Protein AF-A0A845SVS4-F1 (afdb_monomer_lite)

Foldseek 3Di:
DDDPDDPQLLVQLLLCVLVPDDLQVSCVVSVNHPCSVVSCVDPVSVVSSVVNNVVCCVVQPPLNVLLVLLCCLQQNDPPVQAPLPDPDDDCSNAPDADCDPVRGGDRDPVSNLVSLVVNLVSVPPPSVVVSVVSVVNVVVVVPPVPPPPDDD

pLDDT: mean 70.72, std 18.42, range [33.78, 97.38]

Organism: NCBI:txid169435

Radius of gyration: 21.7 Å; chains: 1; bounding box: 56×43×60 Å

Secondary structure (DSSP, 8-state):
---SS-HHHHHHHHHHHHTT--HHHHHHHTT-TT-HHHHHH-HHHHHHHHHHHHHHHHHS-HHHHHHHHHHHHHH---HHHHTS--TT--GGG-S-----TTS--PPPHHHHHHHHHHHHHTSTTTHHHHHHHHHHHHHHHHHTTSSSSS--

Structure (mmCIF, N/CA/C/O backbone):
data_AF-A0A845SVS4-F1
#
_entry.id   AF-A0A845SVS4-F1
#
loop_
_atom_site.group_PDB
_atom_site.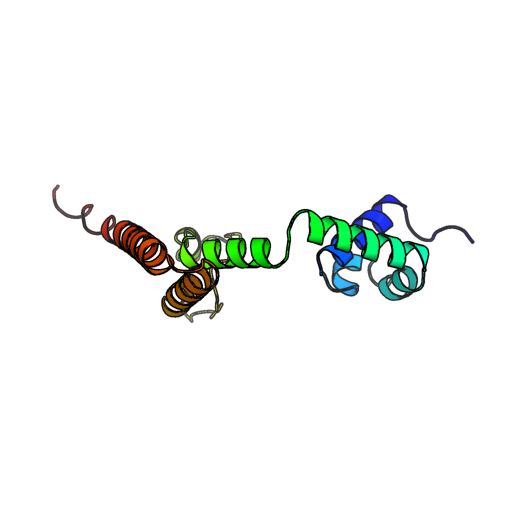id
_atom_site.type_symbol
_atom_site.label_atom_id
_atom_site.label_alt_id
_atom_site.label_comp_id
_atom_site.label_asym_id
_atom_site.label_entity_id
_atom_site.label_seq_id
_atom_site.pdbx_PDB_ins_code
_atom_site.Cartn_x
_atom_site.Cartn_y
_atom_site.Cartn_z
_atom_site.occupancy
_atom_site.B_iso_or_equiv
_atom_site.auth_seq_id
_atom_site.auth_comp_id
_atom_site.auth_asym_id
_atom_site.auth_atom_id
_atom_site.pdbx_PDB_model_num
ATOM 1 N N . MET A 1 1 ? 12.838 -11.915 -30.141 1.00 40.56 1 MET A N 1
ATOM 2 C CA . MET A 1 1 ? 12.376 -12.578 -28.903 1.00 40.56 1 MET A CA 1
ATOM 3 C C . MET A 1 1 ? 10.929 -12.187 -28.662 1.00 40.56 1 MET A C 1
ATOM 5 O O . MET A 1 1 ? 10.658 -11.000 -28.523 1.00 40.56 1 MET A O 1
ATOM 9 N N . GLY A 1 2 ? 10.009 -13.152 -28.711 1.00 57.09 2 GLY A N 1
ATOM 10 C CA . GLY A 1 2 ? 8.606 -12.930 -28.351 1.00 57.09 2 GLY A CA 1
ATOM 11 C C . GLY A 1 2 ? 8.472 -12.651 -26.854 1.00 57.09 2 GLY A C 1
ATOM 12 O O . GLY A 1 2 ? 9.310 -13.091 -26.068 1.00 57.09 2 GLY A O 1
ATOM 13 N N . ARG A 1 3 ? 7.456 -11.880 -26.458 1.00 63.47 3 ARG A N 1
ATOM 14 C CA . ARG A 1 3 ? 7.144 -11.682 -25.038 1.00 63.47 3 ARG A CA 1
ATOM 15 C C . ARG A 1 3 ? 6.682 -13.013 -24.439 1.00 63.47 3 ARG A C 1
ATOM 17 O O . ARG A 1 3 ? 5.838 -13.672 -25.030 1.00 63.47 3 ARG A O 1
ATOM 24 N N . LEU A 1 4 ? 7.229 -13.368 -23.277 1.00 70.62 4 LEU A N 1
ATOM 25 C CA . LEU A 1 4 ? 6.857 -14.563 -22.504 1.00 70.62 4 LEU A CA 1
ATOM 26 C C . LEU A 1 4 ? 5.509 -14.411 -21.773 1.00 70.62 4 LEU A C 1
ATOM 28 O O . LEU A 1 4 ? 5.014 -15.373 -21.199 1.00 70.62 4 LEU A O 1
ATOM 32 N N . TRP A 1 5 ? 4.922 -13.211 -21.780 1.00 77.69 5 TRP A N 1
ATOM 33 C CA . TRP A 1 5 ? 3.678 -12.886 -21.086 1.00 77.69 5 TRP A CA 1
ATOM 34 C C . TRP A 1 5 ? 2.817 -11.886 -21.863 1.00 77.69 5 TRP A C 1
ATOM 36 O O . TRP A 1 5 ? 3.314 -11.080 -22.658 1.00 77.69 5 TRP A O 1
ATOM 46 N N . ASP A 1 6 ? 1.522 -11.878 -21.549 1.00 86.31 6 ASP A N 1
ATOM 47 C CA . ASP A 1 6 ? 0.554 -10.953 -22.131 1.00 86.31 6 ASP A CA 1
ATOM 48 C C . ASP A 1 6 ? 0.659 -9.537 -21.548 1.00 86.31 6 ASP A C 1
ATOM 50 O O . ASP A 1 6 ? 0.999 -9.316 -20.381 1.00 86.31 6 ASP A O 1
ATOM 54 N N . ALA A 1 7 ? 0.302 -8.538 -22.360 1.00 88.12 7 ALA A N 1
ATOM 55 C CA . ALA A 1 7 ? 0.371 -7.125 -21.976 1.00 88.12 7 ALA A CA 1
ATOM 56 C C . ALA A 1 7 ? -0.565 -6.761 -20.805 1.00 88.12 7 ALA A C 1
ATOM 58 O O . ALA A 1 7 ? -0.28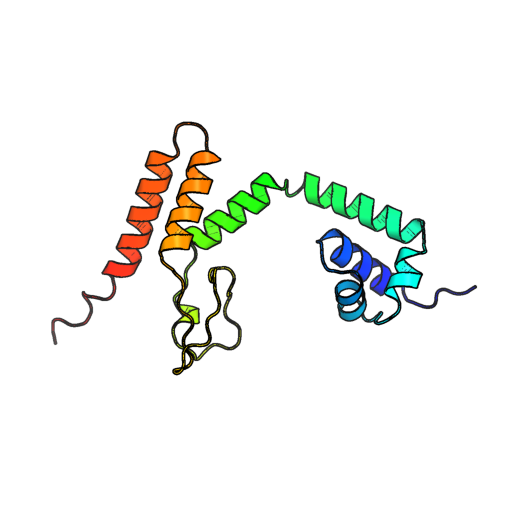6 -5.815 -20.059 1.00 88.12 7 ALA A O 1
ATOM 59 N N . GLN A 1 8 ? -1.666 -7.500 -20.634 1.00 91.44 8 GLN A N 1
ATOM 60 C CA . GLN A 1 8 ? -2.588 -7.334 -19.508 1.00 91.44 8 GLN A CA 1
ATOM 61 C C . GLN A 1 8 ? -1.938 -7.763 -18.191 1.00 91.44 8 GLN A C 1
ATOM 63 O O . GLN A 1 8 ? -1.959 -6.990 -17.234 1.00 91.44 8 GLN A O 1
ATOM 68 N N . LYS A 1 9 ? -1.274 -8.925 -18.167 1.00 94.00 9 LYS A N 1
ATOM 69 C CA . LYS A 1 9 ? -0.552 -9.426 -16.989 1.00 94.00 9 LYS A CA 1
ATOM 70 C C . LYS A 1 9 ? 0.598 -8.497 -16.593 1.00 94.00 9 LYS A C 1
ATOM 72 O O . LYS A 1 9 ? 0.699 -8.102 -15.436 1.00 94.00 9 LYS A O 1
ATOM 77 N N . GLU A 1 10 ? 1.384 -8.024 -17.568 1.00 94.31 10 GLU A N 1
ATOM 78 C CA . GLU A 1 10 ? 2.430 -7.011 -17.334 1.00 94.31 10 GLU A CA 1
ATOM 79 C C . GLU A 1 10 ? 1.845 -5.722 -16.733 1.00 94.31 10 GLU A C 1
ATOM 81 O O . GLU A 1 10 ? 2.429 -5.109 -15.840 1.00 94.31 10 GLU A O 1
ATOM 86 N N . THR A 1 11 ? 0.674 -5.290 -17.212 1.00 94.88 11 THR A N 1
ATOM 87 C CA . THR A 1 11 ? -0.011 -4.105 -16.679 1.00 94.88 11 THR A CA 1
ATOM 88 C C . THR A 1 11 ? -0.492 -4.326 -15.252 1.00 94.88 11 THR A C 1
ATOM 90 O O . THR A 1 11 ? -0.271 -3.448 -14.420 1.00 94.88 11 THR A O 1
ATOM 93 N N . CYS A 1 12 ? -1.084 -5.484 -14.963 1.00 95.88 12 CYS A N 1
ATOM 94 C CA . CYS A 1 12 ? -1.514 -5.854 -13.620 1.00 95.88 12 CYS A CA 1
ATOM 95 C C . CYS A 1 12 ? -0.328 -5.851 -12.645 1.00 95.88 12 CYS A C 1
ATOM 97 O O . CYS A 1 12 ? -0.372 -5.155 -11.630 1.00 95.88 12 CYS A O 1
ATOM 99 N N . PHE A 1 13 ? 0.783 -6.497 -13.020 1.00 96.25 13 PHE A N 1
ATOM 100 C CA . PHE A 1 13 ? 2.033 -6.471 -12.259 1.00 96.25 13 PHE A CA 1
ATOM 101 C C . PHE A 1 13 ? 2.502 -5.039 -11.976 1.00 96.25 13 PHE A C 1
ATOM 103 O O . PHE A 1 13 ? 2.779 -4.690 -10.831 1.00 96.25 13 PHE A O 1
ATOM 110 N N . CYS A 1 14 ? 2.538 -4.177 -13.001 1.00 96.94 14 CYS A N 1
ATOM 111 C CA . CYS A 1 14 ? 2.984 -2.793 -12.836 1.00 96.94 14 CYS A CA 1
ATOM 112 C C . CYS A 1 14 ? 2.105 -2.000 -11.858 1.00 96.94 14 CYS A C 1
ATOM 114 O O . CYS A 1 14 ? 2.629 -1.205 -11.082 1.00 96.94 14 CYS A O 1
ATOM 116 N N . VAL A 1 15 ? 0.783 -2.194 -11.903 1.00 95.62 15 VAL A N 1
ATOM 117 C CA . VAL A 1 15 ? -0.163 -1.520 -11.000 1.00 95.62 15 VAL A CA 1
ATOM 118 C C . VAL A 1 15 ? 0.021 -2.003 -9.563 1.00 95.62 15 VAL A C 1
ATOM 120 O O . VAL A 1 15 ? 0.066 -1.184 -8.649 1.00 95.62 15 VAL A O 1
ATOM 123 N N . LEU A 1 16 ? 0.165 -3.312 -9.354 1.00 91.44 16 LEU A N 1
ATOM 124 C CA . LEU A 1 16 ? 0.382 -3.890 -8.027 1.00 91.44 16 LEU A CA 1
ATOM 125 C C . LEU A 1 16 ? 1.723 -3.437 -7.433 1.00 91.44 16 LEU A C 1
ATOM 127 O O . LEU A 1 16 ? 1.764 -2.949 -6.307 1.00 91.44 16 LEU A O 1
ATOM 131 N N . ALA A 1 17 ? 2.803 -3.480 -8.211 1.00 92.06 17 ALA A N 1
ATOM 132 C CA . ALA A 1 17 ? 4.101 -2.976 -7.771 1.00 92.06 17 ALA A CA 1
ATOM 133 C C . ALA A 1 17 ? 4.058 -1.467 -7.450 1.00 92.06 17 ALA A C 1
ATOM 135 O O . ALA A 1 17 ? 4.603 -1.026 -6.437 1.00 92.06 17 ALA A O 1
ATOM 136 N N . ALA A 1 18 ? 3.364 -0.661 -8.266 1.00 93.38 18 ALA A N 1
ATOM 137 C CA . ALA A 1 18 ? 3.201 0.773 -8.011 1.00 93.38 18 ALA A CA 1
ATOM 138 C C . ALA A 1 18 ? 2.451 1.053 -6.697 1.00 93.38 18 ALA A C 1
ATOM 140 O O . ALA A 1 18 ? 2.846 1.956 -5.960 1.00 93.38 18 ALA A O 1
ATOM 141 N N . ARG A 1 19 ? 1.446 0.228 -6.371 1.00 86.44 19 ARG A N 1
ATOM 142 C CA . ARG A 1 19 ? 0.691 0.257 -5.104 1.00 86.44 19 ARG A CA 1
ATOM 143 C C . ARG A 1 19 ? 1.490 -0.215 -3.882 1.00 86.44 19 ARG A C 1
ATOM 145 O O . ARG A 1 19 ? 0.979 -0.129 -2.774 1.00 86.44 19 ARG A O 1
ATOM 152 N N . GLY A 1 20 ? 2.723 -0.694 -4.069 1.00 83.88 20 GLY A N 1
ATOM 153 C CA . GLY A 1 20 ? 3.628 -1.054 -2.975 1.00 83.88 20 GLY A CA 1
ATOM 154 C C . GLY A 1 20 ? 3.633 -2.532 -2.586 1.00 83.88 20 GLY A C 1
ATOM 155 O O . GLY A 1 20 ? 4.267 -2.872 -1.593 1.00 83.88 20 GLY A O 1
ATOM 156 N N . PHE A 1 21 ? 2.982 -3.416 -3.351 1.00 87.38 21 PHE A N 1
ATOM 157 C CA . PHE A 1 21 ? 3.150 -4.862 -3.157 1.00 87.38 21 PHE A CA 1
ATOM 158 C C . PHE A 1 21 ? 4.605 -5.273 -3.432 1.00 87.38 21 PHE A C 1
ATOM 160 O O . PHE A 1 21 ? 5.260 -4.681 -4.297 1.00 87.38 21 PHE A O 1
ATOM 167 N N . SER A 1 22 ? 5.102 -6.300 -2.729 1.00 87.12 22 SER A N 1
ATOM 168 C CA . SER A 1 22 ? 6.420 -6.862 -3.035 1.00 87.12 22 SER A CA 1
ATOM 169 C C . SER A 1 22 ? 6.446 -7.402 -4.475 1.00 87.12 22 SER A C 1
ATOM 171 O O . SER A 1 22 ? 5.391 -7.769 -5.009 1.00 87.12 22 SER A O 1
ATOM 173 N N . PRO A 1 23 ? 7.617 -7.460 -5.133 1.00 90.88 23 PRO A N 1
ATOM 174 C CA . PRO A 1 23 ? 7.728 -7.996 -6.488 1.00 90.88 23 PRO A CA 1
ATOM 175 C C . PRO A 1 23 ? 7.135 -9.402 -6.634 1.00 90.88 23 PRO A C 1
ATOM 177 O O . PRO A 1 23 ? 6.412 -9.665 -7.592 1.00 90.88 23 PRO A O 1
ATOM 180 N N . GLU A 1 24 ? 7.372 -10.274 -5.656 1.00 91.00 24 GLU A N 1
ATOM 181 C CA . GLU A 1 24 ? 6.893 -11.657 -5.637 1.00 91.00 24 GLU A CA 1
ATOM 182 C C . GLU A 1 24 ? 5.366 -11.701 -5.528 1.00 91.00 24 GLU A C 1
ATOM 184 O O . GLU A 1 24 ? 4.694 -12.446 -6.240 1.00 91.00 24 GLU A O 1
ATOM 189 N N . GLU A 1 25 ? 4.781 -10.874 -4.659 1.00 80.81 25 GLU A N 1
ATOM 190 C CA . GLU A 1 25 ? 3.332 -10.843 -4.492 1.00 80.81 25 GLU A CA 1
ATOM 191 C C . GLU A 1 25 ? 2.618 -10.202 -5.686 1.00 80.81 25 GLU A C 1
ATOM 193 O O . GLU A 1 25 ? 1.580 -10.704 -6.126 1.00 80.81 25 GLU A O 1
ATOM 198 N N . ALA A 1 26 ? 3.191 -9.141 -6.256 1.00 90.56 26 ALA A N 1
ATOM 199 C CA . ALA A 1 26 ? 2.690 -8.532 -7.480 1.00 90.56 26 ALA A CA 1
ATOM 200 C C . ALA A 1 26 ? 2.712 -9.530 -8.648 1.00 90.56 26 ALA A C 1
ATOM 202 O O . ALA A 1 26 ? 1.749 -9.599 -9.410 1.00 90.56 26 ALA A O 1
ATOM 203 N N . ALA A 1 27 ? 3.783 -10.319 -8.771 1.00 93.38 27 ALA A N 1
ATOM 204 C CA . ALA A 1 27 ? 3.935 -11.352 -9.790 1.00 93.38 27 ALA A CA 1
ATOM 205 C C . ALA A 1 27 ? 2.916 -12.484 -9.614 1.00 93.38 27 ALA A C 1
ATOM 207 O O . ALA A 1 27 ? 2.191 -12.801 -10.558 1.00 93.38 27 ALA A O 1
ATOM 208 N N . ARG A 1 28 ? 2.771 -13.026 -8.397 1.00 92.44 28 ARG A N 1
ATOM 209 C CA . ARG A 1 28 ? 1.758 -14.054 -8.095 1.00 92.44 28 ARG A CA 1
ATOM 210 C C . ARG A 1 28 ? 0.342 -13.582 -8.422 1.00 92.44 28 ARG A C 1
ATOM 212 O O . ARG A 1 28 ? -0.390 -14.275 -9.119 1.00 92.44 28 ARG A O 1
ATOM 219 N N . ARG A 1 29 ? -0.041 -12.386 -7.966 1.00 90.12 29 ARG A N 1
ATOM 220 C CA . ARG A 1 29 ? -1.384 -11.821 -8.202 1.00 90.12 29 ARG A CA 1
ATOM 221 C C . ARG A 1 29 ? -1.639 -11.451 -9.668 1.00 90.12 29 ARG A C 1
ATOM 223 O O . ARG A 1 29 ? -2.792 -11.385 -10.079 1.00 90.12 29 ARG A O 1
ATOM 230 N N . ALA A 1 30 ? -0.587 -11.203 -10.446 1.00 93.62 30 ALA A N 1
ATOM 231 C CA . ALA A 1 30 ? -0.672 -10.947 -11.882 1.00 93.62 30 ALA A CA 1
ATOM 232 C C . ALA A 1 30 ? -0.613 -12.225 -12.739 1.00 93.62 30 ALA A C 1
ATOM 234 O O . ALA A 1 30 ? -0.583 -12.113 -13.966 1.00 93.62 30 ALA A O 1
ATOM 235 N N . ASP A 1 31 ? -0.597 -13.410 -12.115 1.00 94.75 31 ASP A N 1
ATOM 236 C CA . ASP A 1 31 ? -0.445 -14.705 -12.788 1.00 94.75 31 ASP A CA 1
ATOM 237 C C . ASP A 1 31 ? 0.863 -14.795 -13.607 1.00 94.75 31 ASP A C 1
ATOM 239 O O . ASP A 1 31 ? 0.887 -15.198 -14.776 1.00 94.75 31 ASP A O 1
ATOM 243 N N . LEU A 1 32 ? 1.948 -14.315 -12.980 1.00 92.75 32 LEU A 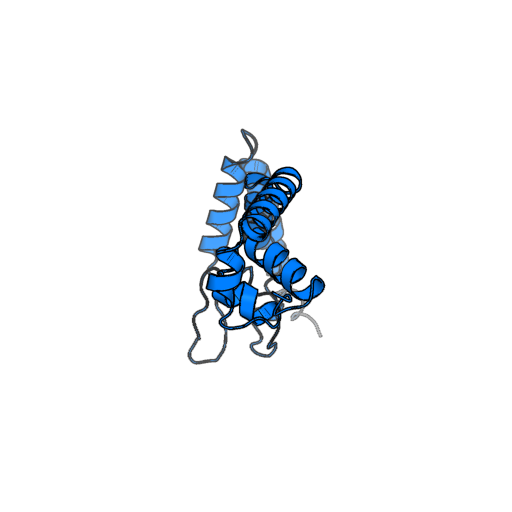N 1
ATOM 244 C CA . LEU A 1 32 ? 3.327 -14.233 -13.480 1.00 92.75 32 LEU A CA 1
ATOM 245 C C . LEU A 1 32 ? 4.346 -14.670 -12.410 1.00 92.75 32 LEU A C 1
ATOM 247 O O . LEU A 1 32 ? 5.429 -14.093 -12.326 1.00 92.75 32 LEU A O 1
ATOM 251 N N . ALA A 1 33 ? 3.990 -15.632 -11.554 1.00 91.25 33 ALA A N 1
ATOM 252 C CA . ALA A 1 33 ? 4.876 -16.121 -10.494 1.00 91.25 33 ALA A CA 1
ATOM 253 C C . ALA A 1 33 ? 6.276 -16.493 -11.034 1.00 91.25 33 ALA A C 1
ATOM 255 O O . ALA A 1 33 ? 6.401 -16.970 -12.162 1.00 91.25 33 ALA A O 1
ATOM 256 N N . ASP A 1 34 ? 7.312 -16.222 -10.235 1.00 92.00 34 ASP A N 1
ATOM 257 C CA . ASP A 1 34 ? 8.738 -16.457 -10.524 1.00 92.00 34 ASP A CA 1
ATOM 258 C C . ASP A 1 34 ? 9.328 -15.630 -11.688 1.00 92.00 34 ASP A C 1
ATOM 260 O O . ASP A 1 34 ? 10.494 -15.788 -12.061 1.00 92.00 34 ASP A O 1
ATOM 264 N N . MET A 1 35 ? 8.546 -14.721 -12.284 1.00 90.94 35 MET A N 1
ATOM 265 C CA . MET A 1 35 ? 8.982 -13.844 -13.379 1.00 90.94 35 MET A CA 1
ATOM 266 C C . MET A 1 35 ? 9.367 -12.433 -12.913 1.00 90.94 35 MET A C 1
ATOM 268 O O . MET A 1 35 ? 9.727 -11.596 -13.746 1.00 90.94 35 MET A O 1
ATOM 272 N N . GLU A 1 36 ? 9.313 -12.129 -11.613 1.00 92.56 36 GLU A N 1
ATOM 273 C CA . GLU A 1 36 ? 9.527 -10.783 -11.069 1.00 92.56 36 GLU A CA 1
ATOM 274 C C . GLU A 1 36 ? 10.892 -10.201 -11.441 1.00 92.56 36 GLU A C 1
ATOM 276 O O . GLU A 1 36 ? 10.971 -9.052 -11.877 1.00 92.56 36 GLU A O 1
ATOM 281 N N . ASN A 1 37 ? 11.958 -10.999 -11.372 1.00 93.19 37 ASN A N 1
ATOM 282 C CA . ASN A 1 37 ? 13.305 -10.549 -11.722 1.00 93.19 37 ASN A CA 1
ATOM 283 C C . ASN A 1 37 ? 13.436 -10.246 -13.222 1.00 93.19 37 ASN A C 1
ATOM 285 O O . ASN A 1 37 ? 14.074 -9.264 -13.611 1.00 93.19 37 ASN A O 1
ATOM 289 N N . LEU A 1 38 ? 12.780 -11.038 -14.077 1.00 93.31 38 LEU A N 1
ATOM 290 C CA . LEU A 1 38 ? 12.762 -10.814 -15.523 1.00 93.31 38 LEU A CA 1
ATOM 291 C C . LEU A 1 38 ? 11.957 -9.554 -15.881 1.00 93.31 38 LEU A C 1
ATOM 293 O O . LEU A 1 38 ? 12.410 -8.726 -16.675 1.00 93.31 38 LEU A O 1
ATOM 297 N N . LEU A 1 39 ? 10.783 -9.381 -15.263 1.00 92.81 39 LEU A N 1
ATOM 298 C CA . LEU A 1 39 ? 9.929 -8.198 -15.403 1.00 92.81 39 LEU A CA 1
ATOM 299 C C . LEU A 1 39 ? 10.668 -6.937 -14.958 1.00 92.81 39 LEU A C 1
ATOM 301 O O . LEU A 1 39 ? 10.745 -5.961 -15.707 1.00 92.81 39 LEU A O 1
ATOM 305 N N . LEU A 1 40 ? 11.258 -6.965 -13.763 1.00 93.50 40 LEU A N 1
ATOM 306 C CA . LEU A 1 40 ? 12.010 -5.846 -13.208 1.00 93.50 40 LEU A CA 1
ATOM 307 C C . LEU A 1 40 ? 13.318 -5.593 -13.949 1.00 93.50 40 LEU A C 1
ATOM 309 O O . LEU A 1 40 ? 13.777 -4.455 -13.940 1.00 93.50 40 LEU A O 1
ATOM 313 N N . GLY A 1 41 ? 13.883 -6.575 -14.655 1.00 94.00 41 GLY A N 1
ATOM 314 C CA . GLY A 1 41 ? 15.012 -6.392 -15.570 1.00 94.00 41 GLY A CA 1
ATOM 315 C C . GLY A 1 41 ? 14.693 -5.470 -16.756 1.00 94.00 41 GLY A C 1
ATOM 316 O O . GLY A 1 41 ? 15.575 -4.766 -17.260 1.00 94.00 41 GLY A O 1
ATOM 317 N N . SER A 1 42 ? 13.419 -5.355 -17.145 1.00 93.56 42 SER A N 1
ATOM 318 C CA . SER A 1 42 ? 12.973 -4.490 -18.240 1.00 93.56 42 SER A CA 1
ATOM 319 C C . SER A 1 42 ? 12.881 -3.013 -17.837 1.00 93.56 42 SER A C 1
ATOM 321 O O . SER A 1 42 ? 12.056 -2.610 -17.014 1.00 93.56 42 SER A O 1
ATOM 323 N N . VAL A 1 43 ? 13.663 -2.153 -18.504 1.00 94.56 43 VAL A N 1
ATOM 324 C CA . VAL A 1 43 ? 13.615 -0.684 -18.328 1.00 94.56 43 VAL A CA 1
ATOM 325 C C . VAL A 1 43 ? 12.204 -0.135 -18.562 1.00 94.56 43 VAL A C 1
ATOM 327 O O . VAL A 1 43 ? 11.762 0.777 -17.864 1.00 94.56 43 VAL A O 1
ATOM 330 N N . ARG A 1 44 ? 11.476 -0.700 -19.534 1.00 94.38 44 ARG A N 1
ATOM 331 C CA . ARG A 1 44 ? 10.103 -0.297 -19.863 1.00 94.38 44 ARG A CA 1
ATOM 332 C C . ARG A 1 44 ? 9.154 -0.538 -18.689 1.00 94.38 44 ARG A C 1
ATOM 334 O O . ARG A 1 44 ? 8.369 0.351 -18.367 1.00 94.38 44 ARG A O 1
ATOM 341 N N . VAL A 1 45 ? 9.244 -1.709 -18.058 1.00 94.94 45 VAL A N 1
ATOM 342 C CA . VAL A 1 45 ? 8.423 -2.081 -16.895 1.00 94.94 45 VAL A CA 1
ATOM 343 C C . VAL A 1 45 ? 8.756 -1.171 -15.715 1.00 94.94 45 VAL A C 1
ATOM 345 O O . VAL A 1 45 ? 7.855 -0.540 -15.169 1.00 94.94 45 VAL A O 1
ATOM 348 N N . ARG A 1 46 ? 10.046 -0.985 -15.398 1.00 96.62 46 ARG A N 1
ATOM 349 C CA . ARG A 1 46 ? 10.473 -0.078 -14.315 1.00 96.62 46 ARG A CA 1
ATOM 350 C C . ARG A 1 46 ? 9.976 1.354 -14.516 1.00 96.62 46 ARG A C 1
ATOM 352 O O . ARG A 1 46 ? 9.449 1.958 -13.587 1.00 96.62 46 ARG A O 1
ATOM 359 N N . ARG A 1 47 ? 10.078 1.891 -15.739 1.00 97.38 47 ARG A N 1
ATOM 360 C CA . ARG A 1 47 ? 9.579 3.238 -16.063 1.00 97.38 47 ARG A CA 1
ATOM 361 C C . ARG A 1 47 ? 8.059 3.333 -15.920 1.00 97.38 47 ARG A C 1
ATOM 363 O O . ARG A 1 47 ? 7.558 4.344 -15.436 1.00 97.38 47 ARG A O 1
ATOM 370 N N . LYS A 1 48 ? 7.323 2.292 -16.324 1.00 96.75 48 LYS A N 1
ATOM 371 C CA . LYS A 1 48 ? 5.864 2.235 -16.163 1.00 96.75 48 LYS A CA 1
ATOM 372 C C . LYS A 1 48 ? 5.464 2.214 -14.686 1.00 96.75 48 LYS A C 1
ATOM 374 O O . LYS A 1 48 ? 4.578 2.973 -14.315 1.00 96.75 48 LYS A O 1
ATOM 379 N N . ILE A 1 49 ? 6.144 1.420 -13.856 1.00 96.75 49 ILE A N 1
ATOM 380 C CA . ILE A 1 49 ? 5.927 1.386 -12.400 1.00 96.75 49 ILE A CA 1
ATOM 381 C C . ILE A 1 49 ? 6.191 2.762 -11.784 1.00 96.75 49 ILE A C 1
ATOM 383 O O . ILE A 1 49 ? 5.334 3.278 -11.076 1.00 96.75 49 ILE A O 1
ATOM 387 N N . ALA A 1 50 ? 7.330 3.389 -12.099 1.00 96.25 50 ALA A N 1
ATOM 388 C CA . ALA A 1 50 ? 7.675 4.710 -11.572 1.00 96.25 50 ALA A CA 1
ATOM 389 C C . ALA A 1 50 ? 6.639 5.781 -11.955 1.00 96.25 50 ALA A C 1
ATOM 391 O O . ALA A 1 50 ? 6.220 6.564 -11.108 1.00 96.25 50 ALA A O 1
ATOM 392 N N . ARG A 1 51 ? 6.172 5.777 -13.213 1.00 97.38 51 ARG A N 1
ATOM 393 C CA . ARG A 1 51 ? 5.108 6.681 -13.673 1.00 97.38 51 ARG A CA 1
ATOM 394 C C . ARG A 1 51 ? 3.798 6.451 -12.920 1.00 97.38 51 ARG A C 1
ATOM 396 O O . ARG A 1 51 ? 3.181 7.417 -12.493 1.00 97.38 51 ARG A O 1
ATOM 403 N N . LEU A 1 52 ? 3.369 5.196 -12.783 1.00 95.19 52 LEU A N 1
ATOM 404 C CA . LEU A 1 52 ? 2.133 4.859 -12.073 1.00 95.19 52 LEU A CA 1
ATOM 405 C C . LEU A 1 52 ? 2.216 5.244 -10.596 1.00 95.19 52 LEU A C 1
ATOM 407 O O . LEU A 1 52 ? 1.246 5.766 -10.063 1.00 95.19 52 LEU A O 1
ATOM 411 N N . ARG A 1 53 ? 3.369 5.034 -9.952 1.00 91.81 53 ARG A N 1
ATOM 412 C CA . ARG A 1 53 ? 3.591 5.464 -8.569 1.00 91.81 53 ARG A CA 1
ATOM 413 C C . ARG A 1 53 ? 3.465 6.980 -8.438 1.00 91.81 53 ARG A C 1
ATOM 415 O O . ARG A 1 53 ? 2.681 7.425 -7.620 1.00 91.81 53 ARG A O 1
ATOM 422 N N . ALA A 1 54 ? 4.123 7.753 -9.303 1.00 91.25 54 ALA A N 1
ATOM 423 C CA . ALA A 1 54 ? 4.002 9.212 -9.285 1.00 91.25 54 ALA A CA 1
ATOM 424 C C . ALA A 1 54 ? 2.549 9.691 -9.477 1.00 91.25 54 ALA A C 1
ATOM 426 O O . ALA A 1 54 ? 2.106 10.594 -8.781 1.00 91.25 54 ALA A O 1
ATOM 427 N N . GLN A 1 55 ? 1.788 9.057 -10.378 1.00 92.94 55 GLN A N 1
ATOM 428 C CA . GLN A 1 55 ? 0.366 9.369 -10.571 1.00 92.94 55 GLN A CA 1
ATOM 429 C C . GLN A 1 55 ? -0.480 9.026 -9.338 1.00 92.94 55 GLN A C 1
ATOM 431 O O . GLN A 1 55 ? -1.385 9.775 -8.987 1.00 92.94 55 GLN A O 1
ATOM 436 N N . LEU A 1 56 ? -0.198 7.897 -8.680 1.00 85.75 56 LEU A N 1
ATOM 437 C CA . LEU A 1 56 ? -0.874 7.520 -7.440 1.00 85.75 56 LEU A CA 1
ATOM 438 C C . LEU A 1 56 ? -0.529 8.480 -6.299 1.00 85.75 56 LEU A C 1
ATOM 440 O O . LEU A 1 56 ? -1.437 8.865 -5.575 1.00 85.75 56 LEU A O 1
ATOM 444 N N . ASP A 1 57 ? 0.732 8.894 -6.175 1.00 84.56 57 ASP A N 1
ATOM 445 C CA . ASP A 1 57 ? 1.177 9.856 -5.163 1.00 84.56 57 ASP A CA 1
ATOM 446 C C . ASP A 1 57 ? 0.558 11.247 -5.394 1.00 84.56 57 ASP A C 1
ATOM 448 O O . ASP A 1 57 ? 0.240 11.949 -4.440 1.00 84.56 57 ASP A O 1
ATOM 452 N N . GLU A 1 58 ? 0.345 11.647 -6.650 1.00 88.06 58 GLU A N 1
ATOM 453 C CA . GLU A 1 58 ? -0.343 12.898 -6.993 1.00 88.06 58 GLU A CA 1
ATOM 454 C C . GLU A 1 58 ? -1.844 12.836 -6.663 1.00 88.06 58 GLU A C 1
ATOM 456 O O . GLU A 1 58 ? -2.390 13.764 -6.069 1.00 88.06 58 GLU A O 1
ATOM 461 N N . MET A 1 59 ? -2.516 11.732 -7.010 1.00 85.19 59 MET A N 1
ATOM 462 C CA . MET A 1 59 ? -3.945 11.542 -6.728 1.00 85.19 59 MET A CA 1
ATOM 463 C C . MET A 1 59 ? -4.235 11.319 -5.240 1.00 85.19 59 MET A C 1
ATOM 465 O O . MET A 1 59 ? -5.278 11.732 -4.733 1.00 85.19 59 MET A O 1
ATOM 469 N N . PHE A 1 60 ? -3.331 10.627 -4.555 1.00 82.50 60 PHE A N 1
ATOM 470 C CA . PHE A 1 60 ? -3.464 10.201 -3.172 1.00 82.50 60 PHE A CA 1
ATOM 471 C C . PHE A 1 60 ? -2.156 10.492 -2.431 1.00 82.50 60 PHE A C 1
ATOM 473 O O . PHE A 1 60 ? -1.382 9.569 -2.158 1.00 82.50 60 PHE A O 1
ATOM 480 N N . PRO A 1 61 ? -1.890 11.765 -2.088 1.00 82.38 61 PRO A N 1
ATOM 481 C CA . PRO A 1 61 ? -0.656 12.131 -1.414 1.00 82.38 61 PRO A CA 1
ATOM 482 C C . PRO A 1 61 ? -0.490 11.327 -0.119 1.00 82.38 61 PRO A C 1
ATOM 484 O O . PRO A 1 61 ? -1.484 11.087 0.580 1.00 82.38 61 PRO A O 1
ATOM 487 N N . PRO A 1 62 ? 0.743 10.925 0.245 1.00 76.75 62 PRO A N 1
ATOM 488 C CA . PRO A 1 62 ? 0.994 10.064 1.400 1.00 76.75 62 PRO A CA 1
ATOM 489 C C . PRO A 1 62 ? 0.327 10.553 2.692 1.00 76.75 62 PRO A C 1
ATOM 491 O O . PRO A 1 62 ? -0.177 9.753 3.475 1.00 76.75 62 PRO A O 1
ATOM 494 N N . GLN A 1 63 ? 0.252 11.871 2.892 1.00 75.62 63 GLN A N 1
ATOM 495 C CA . GLN A 1 63 ? -0.407 12.498 4.037 1.00 75.62 63 GLN A CA 1
ATOM 496 C C . GLN A 1 63 ? -1.927 12.280 4.031 1.00 75.62 63 GLN A C 1
ATOM 498 O O . GLN A 1 63 ? -2.516 12.058 5.086 1.00 75.62 63 GLN A O 1
ATOM 503 N N . ALA A 1 64 ? -2.574 12.319 2.863 1.00 72.06 64 ALA A N 1
ATOM 504 C CA . ALA A 1 64 ? -4.002 12.039 2.736 1.00 72.06 64 ALA A CA 1
ATOM 505 C C . ALA A 1 64 ? -4.301 10.554 2.987 1.00 72.06 64 ALA A C 1
ATOM 507 O O . ALA A 1 64 ? -5.258 10.238 3.694 1.00 72.06 64 ALA A O 1
ATOM 508 N N . LEU A 1 65 ? -3.452 9.649 2.486 1.00 73.75 65 LEU A N 1
ATOM 509 C CA . LEU A 1 65 ? -3.559 8.213 2.767 1.00 73.75 65 LEU A CA 1
ATOM 510 C C . LEU A 1 65 ? -3.338 7.900 4.252 1.00 73.75 65 LEU A C 1
ATOM 512 O O . LEU A 1 65 ? -4.117 7.148 4.835 1.00 73.75 65 LEU A O 1
ATOM 516 N N . ALA A 1 66 ? -2.331 8.512 4.882 1.00 76.38 66 ALA A N 1
ATOM 517 C CA . ALA A 1 66 ? -2.072 8.369 6.312 1.00 76.38 66 ALA A CA 1
ATOM 518 C C . ALA A 1 66 ? -3.250 8.881 7.152 1.00 76.38 66 ALA A C 1
ATOM 520 O O . ALA A 1 66 ? -3.709 8.187 8.057 1.00 76.38 66 ALA A O 1
ATOM 521 N N . ARG A 1 67 ? -3.802 10.054 6.809 1.00 72.19 67 ARG A N 1
ATOM 522 C CA . ARG A 1 67 ? -5.001 10.605 7.457 1.00 72.19 67 ARG A CA 1
ATOM 523 C C . ARG A 1 67 ? -6.203 9.674 7.307 1.00 72.19 67 ARG A C 1
ATOM 525 O O . ARG A 1 67 ? -6.877 9.410 8.294 1.00 72.19 67 ARG A O 1
ATOM 532 N N . ALA A 1 68 ? -6.454 9.145 6.109 1.00 66.81 68 ALA A N 1
ATOM 533 C CA . ALA A 1 68 ? -7.553 8.211 5.868 1.00 66.81 68 ALA A CA 1
ATOM 534 C C . ALA A 1 68 ? -7.381 6.893 6.646 1.00 66.81 68 ALA A C 1
ATOM 536 O O . ALA A 1 68 ? -8.345 6.383 7.214 1.00 66.81 68 ALA A O 1
ATOM 537 N N . GLY A 1 69 ? -6.156 6.360 6.710 1.00 71.25 69 GLY A N 1
ATOM 538 C CA . GLY A 1 69 ? -5.837 5.167 7.494 1.00 71.25 69 GLY A CA 1
ATOM 539 C C . GLY A 1 69 ? -6.042 5.383 8.993 1.00 71.25 69 GLY A C 1
ATOM 540 O O . GLY A 1 69 ? -6.720 4.589 9.638 1.00 71.25 69 GLY A O 1
ATOM 541 N N . LEU A 1 70 ? -5.531 6.492 9.536 1.00 71.19 70 LEU A N 1
ATOM 542 C CA . LEU A 1 70 ? -5.705 6.847 10.946 1.00 71.19 70 LEU A CA 1
ATOM 543 C C . LEU A 1 70 ? -7.171 7.118 11.295 1.00 71.19 70 LEU A C 1
ATOM 545 O O . LEU A 1 70 ? -7.628 6.664 12.338 1.00 71.19 70 LEU A O 1
ATOM 549 N N . ALA A 1 71 ? -7.929 7.782 10.415 1.00 68.69 71 ALA A N 1
ATOM 550 C CA . ALA A 1 71 ? -9.364 7.991 10.604 1.00 68.69 71 ALA A CA 1
ATOM 551 C C . ALA A 1 71 ? -10.118 6.660 10.670 1.00 68.69 71 ALA A C 1
ATOM 553 O O . ALA A 1 71 ? -10.989 6.496 11.515 1.00 68.69 71 ALA A O 1
ATOM 554 N N . ARG A 1 72 ? -9.742 5.682 9.838 1.00 69.88 72 ARG A N 1
ATOM 555 C CA . ARG A 1 72 ? -10.334 4.342 9.870 1.00 69.88 72 ARG A CA 1
ATOM 556 C C . ARG A 1 72 ? -9.989 3.581 11.154 1.00 69.88 72 ARG A C 1
ATOM 558 O O . ARG A 1 72 ? -10.860 2.934 11.712 1.00 69.88 72 ARG A O 1
ATOM 565 N N . ILE A 1 73 ? -8.756 3.683 11.652 1.00 71.25 73 ILE A N 1
ATOM 566 C CA . ILE A 1 73 ? -8.367 3.072 12.937 1.00 71.25 73 ILE A CA 1
ATOM 567 C C . ILE A 1 73 ? -9.124 3.727 14.101 1.00 71.25 73 ILE A C 1
ATOM 569 O O . ILE A 1 73 ? -9.580 3.040 15.010 1.00 71.25 73 ILE A O 1
ATOM 573 N N . ALA A 1 74 ? -9.259 5.052 14.071 1.00 70.25 74 ALA A N 1
ATOM 574 C CA . ALA A 1 74 ? -9.874 5.830 15.135 1.00 70.25 74 ALA A CA 1
ATOM 575 C C . ALA A 1 74 ? -11.408 5.728 15.183 1.00 70.25 74 ALA A C 1
ATOM 577 O O . ALA A 1 74 ? -11.972 5.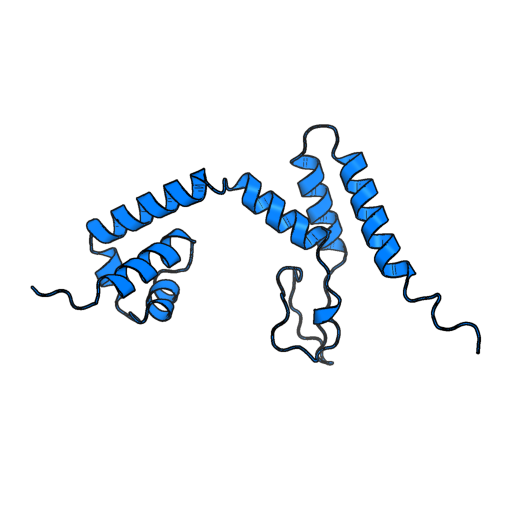653 16.271 1.00 70.25 74 ALA A O 1
ATOM 578 N N . LEU A 1 75 ? -12.063 5.764 14.019 1.00 69.19 75 LEU A N 1
ATOM 579 C CA . LEU A 1 75 ? -13.514 5.949 13.871 1.00 69.19 75 LEU A CA 1
ATOM 580 C C . LEU A 1 75 ? -14.221 4.757 13.212 1.00 69.19 75 LEU A C 1
ATOM 582 O O . LEU A 1 75 ? -15.438 4.788 13.053 1.00 69.19 75 LEU A O 1
ATOM 586 N N . GLY A 1 76 ? -13.475 3.752 12.753 1.00 65.75 76 GLY A N 1
ATOM 587 C CA . GLY A 1 76 ? -14.035 2.608 12.046 1.00 65.75 76 GLY A CA 1
ATOM 588 C C . GLY A 1 76 ? -14.824 1.666 12.957 1.00 65.75 76 GLY A C 1
ATOM 589 O O . GLY A 1 76 ? -14.482 1.476 14.128 1.00 65.75 76 GLY A O 1
ATOM 590 N N . ASP A 1 77 ? -15.877 1.063 12.403 1.00 63.44 77 ASP A N 1
ATOM 591 C CA . ASP A 1 77 ? -16.713 0.090 13.103 1.00 63.44 77 ASP A CA 1
ATOM 592 C C . ASP A 1 77 ? -16.011 -1.276 13.186 1.00 63.44 77 ASP A C 1
ATOM 594 O O . ASP A 1 77 ? -15.615 -1.857 12.178 1.00 63.44 77 ASP A O 1
ATOM 598 N N . ALA A 1 78 ? -15.840 -1.787 14.406 1.00 56.16 78 ALA A N 1
ATOM 599 C CA . ALA A 1 78 ? -15.199 -3.073 14.678 1.00 56.16 78 ALA A CA 1
ATOM 600 C C . ALA A 1 78 ? -16.190 -4.195 15.030 1.00 56.16 78 ALA A C 1
ATOM 602 O O . ALA A 1 78 ? -15.754 -5.316 15.305 1.00 56.16 78 ALA A O 1
ATOM 603 N N . SER A 1 79 ? -17.495 -3.905 15.038 1.00 53.56 79 SER A N 1
ATOM 604 C CA . SER A 1 79 ? -18.558 -4.824 15.465 1.00 53.56 79 SER A CA 1
ATOM 605 C C . SER A 1 79 ? -18.469 -6.194 14.777 1.00 53.56 79 SER A C 1
ATOM 607 O O . SER A 1 79 ? -18.524 -7.229 15.434 1.00 53.56 79 SER A O 1
ATOM 609 N N . GLY A 1 80 ? -18.191 -6.223 13.470 1.00 48.19 80 GLY A N 1
ATOM 610 C CA . GLY A 1 80 ? -18.140 -7.457 12.678 1.00 48.19 80 GLY A CA 1
ATOM 611 C C . GLY A 1 80 ? -16.954 -8.400 12.939 1.00 48.19 80 GLY A C 1
ATOM 612 O O . GLY A 1 80 ? -16.950 -9.503 12.392 1.00 48.19 80 GLY A O 1
ATOM 613 N N . VAL A 1 81 ? -15.950 -7.991 13.727 1.00 50.34 81 VAL A N 1
ATOM 614 C CA . VAL A 1 81 ? -14.729 -8.776 14.019 1.00 50.34 81 VAL A CA 1
ATOM 615 C C . VAL A 1 81 ? -14.812 -9.499 15.374 1.00 50.34 81 VAL A C 1
ATOM 617 O O . VAL A 1 81 ? -14.124 -10.500 15.583 1.00 50.34 81 VAL A O 1
ATOM 620 N N . LEU A 1 82 ? -15.668 -9.030 16.286 1.00 50.97 82 LEU A N 1
ATOM 621 C CA . LEU A 1 82 ? -15.737 -9.512 17.671 1.00 50.97 82 LEU A CA 1
ATOM 622 C C . LEU A 1 82 ? -16.475 -10.852 17.821 1.00 50.97 82 LEU A C 1
ATOM 624 O O . LEU A 1 82 ? -16.183 -11.602 18.749 1.00 50.97 82 LEU A O 1
ATOM 628 N N . ASP A 1 83 ? -17.344 -11.202 16.871 1.00 49.78 83 ASP A N 1
ATOM 629 C CA . ASP A 1 83 ? -18.207 -12.386 16.976 1.00 49.78 83 ASP A CA 1
ATOM 630 C C . ASP A 1 83 ? -17.550 -13.701 16.529 1.00 49.78 83 ASP A C 1
ATOM 632 O O . ASP A 1 83 ? -18.207 -14.738 16.502 1.00 49.78 83 ASP A O 1
ATOM 636 N N . GLY A 1 84 ? -16.271 -13.698 16.126 1.00 48.66 84 GLY A N 1
ATOM 637 C CA . GLY A 1 84 ? -15.534 -14.912 15.723 1.00 48.66 84 GLY A CA 1
ATOM 638 C C . GLY A 1 84 ? -16.101 -15.661 14.500 1.00 48.66 84 GLY A C 1
ATOM 639 O O . GLY A 1 84 ? -15.501 -16.626 14.031 1.00 48.66 84 GLY A O 1
ATOM 640 N N . GLN A 1 85 ? -17.232 -15.208 13.954 1.00 45.25 85 GLN A N 1
ATOM 641 C CA . GLN A 1 85 ? -18.027 -15.927 12.961 1.00 45.25 85 GLN A CA 1
ATOM 642 C C . GLN A 1 85 ? -17.748 -15.477 11.519 1.00 45.25 85 GLN A C 1
ATOM 644 O O . GLN A 1 85 ? -18.229 -16.102 10.574 1.00 45.25 85 GLN A O 1
ATOM 649 N N . GLN A 1 86 ? -16.970 -14.408 11.318 1.00 46.72 86 GLN A N 1
ATOM 650 C CA . GLN A 1 86 ? -16.766 -13.817 9.995 1.00 46.72 86 GLN A CA 1
ATOM 651 C C . GLN A 1 86 ? -15.328 -13.986 9.505 1.00 46.72 86 GLN A C 1
ATOM 653 O O . GLN A 1 86 ? -14.446 -13.154 9.716 1.00 46.72 86 GLN A O 1
ATOM 658 N N . THR A 1 87 ? -15.110 -15.076 8.772 1.00 44.81 87 THR A N 1
ATOM 659 C CA . THR A 1 87 ? -13.950 -15.236 7.889 1.00 44.81 87 THR A CA 1
ATOM 660 C C . THR A 1 87 ? -14.126 -14.310 6.680 1.00 44.81 87 THR A C 1
ATOM 662 O O . THR A 1 87 ? -14.631 -14.706 5.636 1.00 44.81 87 THR A O 1
ATOM 665 N N . GLY A 1 88 ? -13.761 -13.033 6.840 1.00 50.66 88 GLY A N 1
ATOM 666 C CA . GLY A 1 88 ? -13.836 -12.039 5.758 1.00 50.66 88 GLY A CA 1
ATOM 667 C C . GLY A 1 88 ? -14.090 -10.585 6.168 1.00 50.66 88 GLY A C 1
ATOM 668 O O . GLY A 1 88 ? -14.216 -9.744 5.283 1.00 50.66 88 GLY A O 1
ATOM 669 N N . GLY A 1 89 ? -14.178 -10.274 7.467 1.00 52.94 89 GLY A N 1
ATOM 670 C CA . GLY A 1 89 ? -14.330 -8.894 7.945 1.00 52.94 89 GLY A CA 1
ATOM 671 C C . GLY A 1 89 ? -13.096 -8.0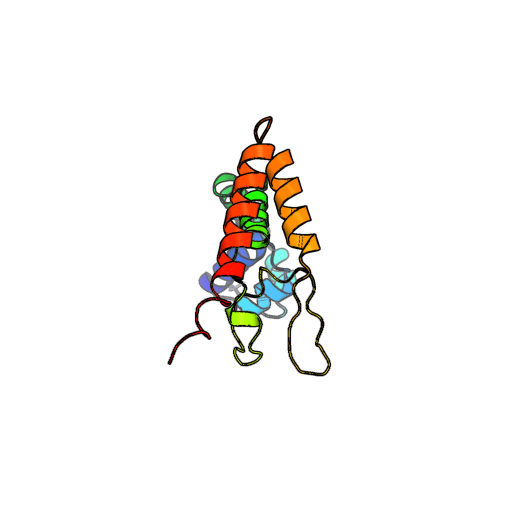17 7.685 1.00 52.94 89 GLY A C 1
ATOM 672 O O . GLY A 1 89 ? -11.971 -8.515 7.602 1.00 52.94 89 GLY A O 1
ATOM 673 N N . ASP A 1 90 ? -13.302 -6.702 7.564 1.00 54.66 90 ASP A N 1
ATOM 674 C CA . ASP A 1 90 ? -12.216 -5.731 7.396 1.00 54.66 90 ASP A CA 1
ATOM 675 C C . ASP A 1 90 ? -11.389 -5.606 8.691 1.00 54.66 90 ASP A C 1
ATOM 677 O O . ASP A 1 90 ? -11.781 -4.937 9.644 1.00 54.66 90 ASP A O 1
ATOM 681 N N . LEU A 1 91 ? -10.219 -6.254 8.733 1.00 58.16 91 LEU A N 1
ATOM 682 C CA . LEU A 1 91 ? -9.302 -6.217 9.882 1.00 58.16 91 LEU A CA 1
ATOM 683 C C . LEU A 1 91 ? -8.452 -4.941 9.940 1.00 58.16 91 LEU A C 1
ATOM 685 O O . LEU A 1 91 ? -7.545 -4.849 10.765 1.00 58.16 91 LEU A O 1
ATOM 689 N N . PHE A 1 92 ? -8.716 -3.939 9.096 1.00 58.03 92 PHE A N 1
ATOM 690 C CA . PHE A 1 92 ? -7.919 -2.709 9.046 1.00 58.03 92 PHE A CA 1
ATOM 691 C C . PHE A 1 92 ? -7.868 -1.954 10.386 1.00 58.03 92 PHE A C 1
ATOM 693 O O . PHE A 1 92 ? -7.015 -1.094 10.578 1.00 58.03 92 PHE A O 1
ATOM 700 N N . HIS A 1 93 ? -8.804 -2.234 11.296 1.00 55.19 93 HIS A N 1
ATOM 701 C CA . HIS A 1 93 ? -8.926 -1.573 12.600 1.00 55.19 93 HIS A CA 1
ATOM 702 C C . HIS A 1 93 ? -8.143 -2.314 13.697 1.00 55.19 93 HIS A C 1
ATOM 704 O O . HIS A 1 93 ? -8.000 -1.799 14.805 1.00 55.19 93 HIS A O 1
ATOM 710 N N . ALA A 1 94 ? -7.633 -3.516 13.408 1.00 55.28 94 ALA A N 1
ATOM 711 C CA . ALA A 1 94 ? -6.856 -4.313 14.343 1.00 55.28 94 ALA A CA 1
ATOM 712 C C . ALA A 1 94 ? -5.368 -3.951 14.240 1.00 55.28 94 ALA A C 1
ATOM 714 O O . ALA A 1 94 ? -4.666 -4.356 13.318 1.00 55.28 94 ALA A O 1
ATOM 715 N N . ALA A 1 95 ? -4.881 -3.187 15.216 1.00 50.50 95 ALA A N 1
ATOM 716 C CA . ALA A 1 95 ? -3.462 -2.856 15.352 1.00 50.50 95 ALA A CA 1
ATOM 717 C C . ALA A 1 95 ? -2.604 -4.057 15.805 1.00 50.50 95 ALA A C 1
ATOM 719 O O . ALA A 1 95 ? -1.397 -4.094 15.569 1.00 50.50 95 ALA A O 1
ATOM 720 N N . GLU A 1 96 ? -3.228 -5.062 16.420 1.00 49.69 96 GLU A N 1
ATOM 721 C CA . GLU A 1 96 ? -2.612 -6.327 16.804 1.00 49.69 96 GLU A CA 1
ATOM 722 C C . GLU A 1 96 ? -3.648 -7.443 16.622 1.00 49.69 96 GLU A C 1
ATOM 724 O O . GLU A 1 96 ? -4.749 -7.366 17.161 1.00 49.69 96 GLU A O 1
ATOM 729 N N . VAL A 1 97 ? -3.315 -8.491 15.866 1.00 52.28 97 VAL A N 1
ATOM 730 C CA . VAL A 1 97 ? -4.158 -9.689 15.760 1.00 52.28 97 VAL A CA 1
ATOM 731 C C . VAL A 1 97 ? -3.578 -10.736 16.701 1.00 52.28 97 VAL A C 1
ATOM 733 O O . VAL A 1 97 ? -2.680 -11.492 16.333 1.00 52.28 97 VAL A O 1
ATOM 736 N N . LYS A 1 98 ? -4.059 -10.766 17.946 1.00 50.91 98 LYS A N 1
ATOM 737 C CA . LYS A 1 98 ? -3.797 -11.898 18.841 1.00 50.91 98 LYS A CA 1
ATOM 738 C C . LYS A 1 98 ? -4.872 -12.945 18.631 1.00 50.91 98 LYS A C 1
ATOM 740 O O . LYS A 1 98 ? -6.051 -12.660 18.803 1.00 50.91 98 LYS A O 1
ATOM 745 N N . LEU A 1 99 ? -4.454 -14.169 18.319 1.00 51.62 99 LEU A N 1
ATOM 746 C CA . LEU A 1 99 ? -5.346 -15.318 18.378 1.00 51.62 99 LEU A CA 1
ATOM 747 C C . LEU A 1 99 ? -5.630 -15.603 19.861 1.00 51.62 99 LEU A C 1
ATOM 749 O O . LEU A 1 99 ? -4.810 -16.214 20.552 1.00 51.62 99 LEU A O 1
ATOM 753 N N . ALA A 1 100 ? -6.745 -15.101 20.395 1.00 53.41 100 ALA A N 1
ATOM 754 C CA . ALA A 1 100 ? -7.156 -15.470 21.743 1.00 53.41 100 ALA A CA 1
ATOM 755 C C . ALA A 1 100 ? -7.441 -16.980 21.787 1.00 53.41 100 ALA A C 1
ATOM 757 O O . ALA A 1 100 ? -7.926 -17.560 20.816 1.00 53.41 100 ALA A O 1
ATOM 758 N N . LYS A 1 101 ? -7.198 -17.629 22.934 1.00 49.81 101 LYS A N 1
ATOM 759 C CA . LYS A 1 101 ? -7.470 -19.071 23.127 1.00 49.81 101 LYS A CA 1
ATOM 760 C C . LYS A 1 101 ? -8.941 -19.462 22.871 1.00 49.81 101 LYS A C 1
ATOM 762 O O . LYS A 1 101 ? -9.219 -20.646 22.732 1.00 49.81 101 LYS A O 1
ATOM 767 N N . ALA A 1 102 ? -9.845 -18.482 22.801 1.00 51.84 102 ALA A N 1
ATOM 768 C CA . ALA A 1 102 ? -11.272 -18.634 22.517 1.00 51.84 102 ALA A CA 1
ATOM 769 C C . ALA A 1 102 ? -11.708 -18.101 21.129 1.00 51.84 102 ALA A C 1
ATOM 771 O O . ALA A 1 102 ? -12.900 -17.987 20.881 1.00 51.84 102 ALA A O 1
ATOM 772 N N . GLY A 1 103 ? -10.778 -17.768 20.222 1.00 51.28 103 GLY A N 1
ATOM 773 C CA . GLY A 1 103 ? -11.100 -17.423 18.826 1.00 51.28 103 GLY A CA 1
ATOM 774 C C . GLY A 1 103 ? -11.516 -15.970 18.542 1.00 51.28 103 GLY A C 1
ATOM 775 O O . GLY A 1 103 ? -11.810 -15.656 17.394 1.00 51.28 103 GLY A O 1
ATOM 776 N N . GLY A 1 104 ? -11.505 -15.078 19.540 1.00 47.53 104 GLY A N 1
ATOM 777 C CA . GLY A 1 104 ? -11.770 -13.641 19.360 1.00 47.53 104 GLY A CA 1
ATOM 778 C C . GLY A 1 104 ? -10.518 -12.812 19.031 1.00 47.53 104 GLY A C 1
ATOM 779 O O . GLY A 1 104 ? -9.406 -13.174 19.424 1.00 47.53 104 GLY A O 1
ATOM 780 N N . VAL A 1 105 ? -10.708 -11.684 18.336 1.00 51.47 105 VAL A N 1
ATOM 781 C CA . VAL A 1 105 ? -9.684 -10.654 18.073 1.00 51.47 105 VAL A CA 1
ATOM 782 C C . VAL A 1 105 ? -9.948 -9.455 18.987 1.00 51.47 105 VAL A C 1
ATOM 784 O O . VAL A 1 105 ? -11.017 -8.857 18.927 1.00 51.47 105 VAL A O 1
ATOM 787 N N . GLU A 1 106 ? -8.979 -9.084 19.825 1.00 52.78 106 GLU A N 1
ATOM 788 C CA . GLU A 1 106 ? -9.083 -7.921 20.717 1.00 52.78 106 GLU A CA 1
ATOM 789 C C . GLU A 1 106 ? -8.363 -6.712 20.102 1.00 52.78 106 GLU A C 1
ATOM 791 O O . GLU A 1 106 ? -7.150 -6.737 19.891 1.00 52.78 106 GLU A O 1
ATOM 796 N N . ILE A 1 107 ? -9.103 -5.637 19.819 1.00 55.66 107 ILE A N 1
ATOM 797 C CA . ILE A 1 107 ? -8.537 -4.368 19.342 1.00 55.66 107 ILE A CA 1
ATOM 798 C C . ILE A 1 107 ? -8.219 -3.499 20.559 1.00 55.66 107 ILE A C 1
ATOM 800 O O . ILE A 1 107 ? -9.118 -3.109 21.304 1.00 55.66 107 ILE A O 1
ATOM 804 N N . LYS A 1 108 ? -6.943 -3.151 20.765 1.00 61.50 108 LYS A N 1
ATOM 805 C CA . LYS A 1 108 ? -6.544 -2.303 21.894 1.00 61.50 108 LYS A CA 1
ATOM 806 C C . LYS A 1 108 ? -7.056 -0.872 21.709 1.00 61.50 108 LYS A C 1
ATOM 808 O O . LYS A 1 108 ? -6.632 -0.153 20.809 1.00 61.50 108 LYS A O 1
ATOM 813 N N . PHE A 1 109 ? -7.894 -0.422 22.641 1.00 57.44 109 PHE A N 1
ATOM 814 C CA . PHE A 1 109 ? -8.392 0.957 22.762 1.00 57.44 109 PHE A CA 1
ATOM 815 C C . PHE A 1 109 ? -7.280 2.029 22.695 1.00 57.44 109 PHE A C 1
ATOM 817 O O . PHE A 1 109 ? -7.485 3.126 22.177 1.00 57.44 109 PHE A O 1
ATOM 824 N N . PHE A 1 110 ? -6.069 1.686 23.150 1.00 59.94 110 PHE A N 1
ATOM 825 C CA . PHE A 1 110 ? -4.884 2.544 23.094 1.00 59.94 110 PHE A CA 1
ATOM 826 C C . PHE A 1 110 ? -4.493 2.965 21.667 1.00 59.94 110 PHE A C 1
ATOM 828 O O . PHE A 1 110 ? -4.087 4.107 21.456 1.00 59.94 110 PHE A O 1
ATOM 835 N N . ASP A 1 111 ? -4.659 2.086 20.677 1.00 69.31 111 ASP A N 1
ATOM 836 C CA . ASP A 1 111 ? -4.273 2.391 19.297 1.00 69.31 111 ASP A CA 1
ATOM 837 C C . ASP A 1 111 ? -5.263 3.351 18.627 1.00 69.31 111 ASP A C 1
ATOM 839 O O . ASP A 1 111 ? -4.857 4.175 17.806 1.00 69.31 111 ASP A O 1
ATOM 843 N N . ARG A 1 112 ? -6.535 3.346 19.056 1.00 72.06 112 ARG A N 1
ATOM 844 C CA . ARG A 1 112 ? -7.527 4.353 18.641 1.00 72.06 112 ARG A CA 1
ATOM 845 C C . ARG A 1 112 ? -7.185 5.731 19.191 1.00 72.06 112 ARG A C 1
ATOM 847 O O . ARG A 1 112 ? -7.151 6.698 18.436 1.00 72.06 112 ARG A O 1
ATOM 854 N N . LEU A 1 113 ? -6.869 5.814 20.486 1.00 68.75 113 LEU A N 1
ATOM 855 C CA . LEU A 1 113 ? -6.439 7.065 21.119 1.00 68.75 113 LEU A CA 1
ATOM 856 C C . LEU A 1 113 ? -5.170 7.613 20.463 1.00 68.75 113 LEU A C 1
ATOM 858 O O . LEU A 1 113 ? -5.102 8.797 20.147 1.00 68.75 113 LEU A O 1
ATOM 862 N N . ARG A 1 114 ? -4.190 6.749 20.183 1.00 75.12 114 ARG A N 1
ATOM 863 C CA . ARG A 1 114 ? -2.969 7.140 19.475 1.00 75.12 114 ARG A CA 1
ATOM 864 C C . ARG A 1 114 ? -3.259 7.629 18.057 1.00 75.12 114 ARG A C 1
ATOM 866 O O . ARG A 1 114 ? -2.693 8.640 17.645 1.00 75.12 114 ARG A O 1
ATOM 873 N N . ALA A 1 115 ? -4.141 6.950 17.323 1.00 72.19 115 ALA A N 1
ATOM 874 C CA . ALA A 1 115 ? -4.524 7.367 15.980 1.00 72.19 115 ALA A CA 1
ATOM 875 C C . ALA A 1 115 ? -5.213 8.739 15.978 1.00 72.19 115 ALA A C 1
ATOM 877 O O . ALA A 1 115 ? -4.908 9.580 15.132 1.00 72.19 115 ALA A O 1
ATOM 878 N N . LEU A 1 116 ? -6.079 8.990 16.962 1.00 71.94 116 LEU A N 1
ATOM 879 C CA . LEU A 1 116 ? -6.715 10.289 17.159 1.00 71.94 116 LEU A CA 1
ATOM 880 C C . LEU A 1 116 ? -5.713 11.391 17.521 1.00 71.94 116 LEU A C 1
ATOM 882 O O . LEU A 1 116 ? -5.779 12.471 16.937 1.00 71.94 116 LEU A O 1
ATOM 886 N N . SER A 1 117 ? -4.747 11.124 18.404 1.00 76.44 117 SER A N 1
ATOM 887 C CA . SER A 1 117 ? -3.677 12.084 18.715 1.00 76.44 117 SER A CA 1
ATOM 888 C C . SER A 1 117 ? -2.861 12.447 17.472 1.00 76.44 117 SER A C 1
ATOM 890 O O . SER A 1 117 ? -2.625 13.622 17.205 1.00 76.44 117 SER A O 1
ATOM 892 N N . MET A 1 118 ? -2.509 11.459 16.644 1.00 77.62 118 MET A N 1
ATOM 893 C CA . MET A 1 118 ? -1.791 11.704 15.389 1.00 77.62 118 MET A CA 1
ATOM 894 C C . MET A 1 118 ? -2.637 12.501 14.380 1.00 77.62 118 MET A C 1
ATOM 896 O O . MET A 1 118 ? -2.110 13.349 13.661 1.00 77.62 118 MET A O 1
ATOM 900 N N . LEU A 1 119 ? -3.956 12.274 14.322 1.00 74.12 119 LEU A N 1
ATOM 901 C CA . LEU A 1 119 ? -4.875 13.075 13.500 1.00 74.12 119 LEU A CA 1
ATOM 902 C C . LEU A 1 119 ? -4.944 14.534 13.961 1.00 74.12 119 LEU A C 1
ATOM 904 O O . LEU A 1 119 ? -4.931 15.430 13.111 1.00 74.12 119 LEU A O 1
ATOM 908 N N . ALA A 1 120 ? -4.987 14.760 15.276 1.00 70.69 120 ALA A N 1
ATOM 909 C CA . ALA A 1 120 ? -4.979 16.084 15.889 1.00 70.69 120 ALA A CA 1
ATOM 910 C C . ALA A 1 120 ? -3.673 16.844 15.593 1.00 70.69 120 ALA A C 1
ATOM 912 O O . ALA A 1 120 ? -3.714 18.020 15.247 1.00 70.69 120 ALA A O 1
ATOM 913 N N . GLU A 1 121 ? -2.524 16.168 15.637 1.00 77.38 121 GLU A N 1
ATOM 914 C CA . GLU A 1 121 ? -1.216 16.752 15.300 1.00 77.38 121 GLU A CA 1
ATOM 915 C C . GLU A 1 121 ? -1.087 17.098 13.805 1.00 77.38 121 GLU A C 1
ATOM 917 O O . GLU A 1 121 ? -0.489 18.110 13.440 1.00 77.38 121 GLU A O 1
ATOM 922 N N . MET A 1 122 ? -1.688 16.296 12.920 1.00 72.38 122 MET A N 1
ATOM 923 C CA . MET A 1 122 ? -1.721 16.562 11.475 1.00 72.38 122 MET A CA 1
ATOM 924 C C . MET A 1 122 ? -2.730 17.649 11.062 1.00 72.38 122 MET A C 1
ATOM 926 O O . MET A 1 122 ? -2.748 18.055 9.895 1.00 72.38 122 MET A O 1
ATOM 930 N N . GLY A 1 123 ? -3.635 18.059 11.953 1.00 62.53 123 GLY A N 1
ATOM 931 C CA . GLY A 1 123 ? -4.605 19.135 11.752 1.00 62.53 123 GLY A CA 1
ATOM 932 C C . GLY A 1 123 ? -4.216 20.339 12.599 1.00 62.53 123 GLY A C 1
ATOM 933 O O . GLY A 1 123 ? -4.685 20.472 13.723 1.00 62.53 123 GLY A O 1
ATOM 934 N N . GLY A 1 124 ? -3.327 21.193 12.083 1.00 49.16 124 GLY A N 1
ATOM 935 C CA . GLY A 1 124 ? -2.793 22.343 12.816 1.00 49.16 124 GLY A CA 1
ATOM 936 C C . GLY A 1 124 ? -3.850 23.109 13.632 1.00 49.16 124 GLY A C 1
ATOM 937 O O . GLY A 1 124 ? -4.895 23.490 13.116 1.00 49.16 124 GLY A O 1
ATOM 938 N N . ALA A 1 125 ? -3.539 23.319 14.912 1.00 46.47 125 ALA A N 1
ATOM 939 C CA . ALA A 1 125 ? -4.211 24.178 15.894 1.00 46.47 125 ALA A CA 1
ATOM 940 C C . ALA A 1 125 ? -5.689 23.913 16.285 1.00 46.47 125 ALA A C 1
ATOM 942 O O . ALA A 1 125 ? -6.118 24.515 17.264 1.00 46.47 125 ALA A O 1
ATOM 943 N N . SER A 1 126 ? -6.448 23.003 15.653 1.00 52.22 126 SER A N 1
ATOM 944 C CA . SER A 1 126 ? -7.831 22.665 16.092 1.00 52.22 126 SER A CA 1
ATOM 945 C C . SER A 1 126 ? -8.053 21.190 16.467 1.00 52.22 126 SER A C 1
ATOM 947 O O . SER A 1 126 ? -9.190 20.734 16.595 1.00 52.22 126 SER A O 1
ATOM 949 N N . GLY A 1 127 ? -6.975 20.422 16.646 1.00 48.00 127 GLY A N 1
ATOM 950 C CA . GLY A 1 127 ? -7.043 18.979 16.894 1.00 48.00 127 GLY A CA 1
ATOM 951 C C . GLY A 1 127 ? -7.788 18.558 18.171 1.00 48.00 127 GLY A C 1
ATOM 952 O O . GLY A 1 127 ? -8.242 17.421 18.249 1.00 48.00 127 GLY A O 1
ATOM 953 N N . GLY A 1 128 ? -7.962 19.464 19.141 1.00 52.09 128 GLY A N 1
ATOM 954 C CA . GLY A 1 128 ? -8.701 19.202 20.383 1.00 52.09 128 GLY A CA 1
ATOM 955 C C . GLY A 1 128 ? -10.202 18.980 20.176 1.00 52.09 128 GLY A C 1
ATOM 956 O O . GLY A 1 128 ? -10.756 18.048 20.753 1.00 52.09 128 GLY A O 1
ATOM 957 N N . ASP A 1 129 ? -10.841 19.762 19.303 1.00 54.75 129 ASP A N 1
ATOM 958 C CA . ASP A 1 129 ? -12.285 19.654 19.047 1.00 54.75 129 ASP A CA 1
ATOM 959 C C . ASP A 1 129 ? -12.614 18.414 18.209 1.00 54.75 129 ASP A C 1
ATOM 961 O O . ASP A 1 129 ? -13.567 17.695 18.498 1.00 54.75 129 ASP A O 1
ATOM 965 N N . ALA A 1 130 ? -11.768 18.096 17.224 1.00 56.81 130 ALA A N 1
ATOM 966 C CA . ALA A 1 130 ? -11.898 16.877 16.424 1.00 56.81 130 ALA A CA 1
ATOM 967 C C . ALA A 1 130 ? -11.667 15.604 17.262 1.00 56.81 130 ALA A C 1
ATOM 969 O O . ALA A 1 130 ? -12.352 14.599 17.074 1.00 56.81 130 ALA A O 1
ATOM 970 N N . LEU A 1 131 ? -10.723 15.648 18.211 1.00 60.16 131 LEU A N 1
ATOM 971 C CA . LEU A 1 131 ? -10.494 14.580 19.184 1.00 60.16 131 LEU A CA 1
ATOM 972 C C . LEU A 1 131 ? -11.694 14.427 20.129 1.00 60.16 131 LEU A C 1
ATOM 974 O O . LEU A 1 131 ? -12.135 13.306 20.375 1.00 60.16 131 LEU A O 1
ATOM 978 N N . LEU A 1 132 ? -12.245 15.536 20.630 1.00 63.31 132 LEU A N 1
ATOM 979 C CA . LEU A 1 132 ? -13.417 15.530 21.502 1.00 63.31 132 LEU A CA 1
ATOM 980 C C . LEU A 1 132 ? -14.661 14.992 20.780 1.00 63.31 132 LEU A C 1
ATOM 982 O O . LEU A 1 132 ? -15.377 14.171 21.354 1.00 63.31 132 LEU A O 1
ATOM 986 N N . GLU A 1 133 ? -14.902 15.377 19.523 1.00 63.34 133 GLU A N 1
ATOM 987 C CA . GLU A 1 133 ? -15.990 14.811 18.717 1.00 63.34 133 GLU A CA 1
ATOM 988 C C . GLU A 1 133 ? -15.808 13.311 18.486 1.00 63.34 133 GLU A C 1
ATOM 990 O O . GLU A 1 133 ? -16.750 12.545 18.684 1.00 63.34 133 GLU A O 1
ATOM 995 N N . ALA A 1 134 ? -14.600 12.871 18.129 1.00 62.53 134 ALA A N 1
ATOM 996 C CA . ALA A 1 134 ? -14.308 11.461 17.899 1.00 62.53 134 ALA A CA 1
ATOM 997 C C . ALA A 1 134 ? -14.481 10.599 19.160 1.00 62.53 134 ALA A C 1
ATOM 999 O O . ALA A 1 134 ? -15.051 9.504 19.096 1.00 62.53 134 ALA A O 1
ATOM 1000 N N . LEU A 1 135 ? -14.032 11.104 20.315 1.00 62.22 135 LEU A N 1
ATOM 1001 C CA . LEU A 1 135 ? -14.272 10.483 21.619 1.00 62.22 135 LEU A CA 1
ATOM 1002 C C . LEU A 1 135 ? -15.770 10.443 21.941 1.00 62.22 135 LEU A C 1
ATOM 1004 O O . LEU A 1 135 ? -16.277 9.408 22.365 1.00 62.22 135 LEU A O 1
ATOM 1008 N N . SER A 1 136 ? -16.498 11.531 21.676 1.00 65.31 136 SER A N 1
ATOM 1009 C CA . SER A 1 136 ? -17.948 11.611 21.897 1.00 65.31 136 SER A CA 1
ATOM 1010 C C . SER A 1 136 ? -18.743 10.682 20.974 1.00 65.31 136 SER A C 1
ATOM 1012 O O . SER A 1 136 ? -19.815 10.209 21.349 1.00 65.31 136 SER A O 1
ATOM 1014 N N . LEU A 1 137 ? -18.260 10.432 19.755 1.00 60.62 137 LEU A N 1
ATOM 1015 C CA . LEU A 1 137 ? -18.863 9.483 18.820 1.00 60.62 137 LEU A CA 1
ATOM 1016 C C . LEU A 1 137 ? -18.609 8.042 19.281 1.00 60.62 137 LEU A C 1
ATOM 1018 O O .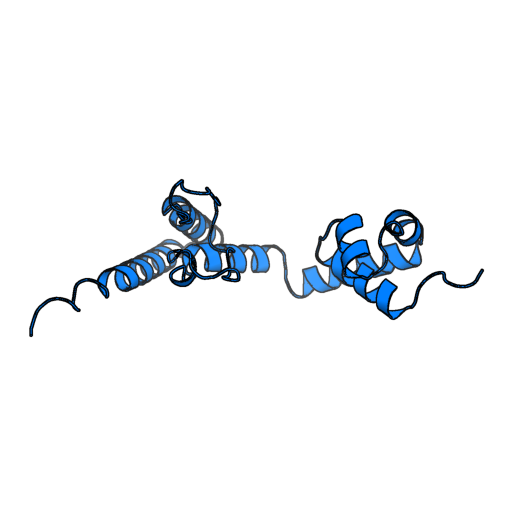 LEU A 1 137 ? -19.543 7.250 19.357 1.00 60.62 137 LEU A O 1
ATOM 1022 N N . SER A 1 138 ? -17.369 7.743 19.678 1.00 57.16 138 SER A N 1
ATOM 1023 C CA . SER A 1 138 ? -16.961 6.422 20.178 1.00 57.16 138 SER A CA 1
ATOM 1024 C C . SER A 1 138 ? -17.634 6.049 21.503 1.00 57.16 138 SER A C 1
ATOM 1026 O O . SER A 1 138 ? -17.926 4.886 21.743 1.00 57.16 138 SER A O 1
ATOM 1028 N N . ALA A 1 139 ? -17.887 7.023 22.382 1.00 58.97 139 ALA A N 1
ATOM 1029 C CA . ALA A 1 139 ? -18.615 6.788 23.628 1.00 58.97 139 ALA A CA 1
ATOM 1030 C C . ALA A 1 139 ? -20.103 6.492 23.376 1.00 58.97 139 ALA A C 1
ATOM 1032 O O . ALA A 1 139 ? -20.694 5.666 24.064 1.00 58.97 139 ALA A O 1
ATOM 1033 N N . ARG A 1 140 ? -20.708 7.132 22.367 1.00 59.72 140 ARG A N 1
ATOM 1034 C CA . ARG A 1 140 ? -22.115 6.910 22.007 1.00 59.72 140 ARG A CA 1
ATOM 1035 C C . ARG A 1 140 ? -22.363 5.532 21.408 1.00 59.72 140 ARG A C 1
ATOM 1037 O O . ARG A 1 140 ? -23.396 4.948 21.701 1.00 59.72 140 ARG A O 1
ATOM 1044 N N . THR A 1 141 ? -21.426 4.999 20.631 1.00 53.66 141 THR A N 1
ATOM 1045 C CA . THR A 1 141 ? -21.546 3.646 20.065 1.00 53.66 141 THR A CA 1
ATOM 1046 C C . THR A 1 141 ? -21.399 2.537 21.109 1.00 53.66 141 THR A C 1
ATOM 1048 O O . THR A 1 141 ? -21.861 1.433 20.867 1.00 53.66 141 THR A O 1
ATOM 1051 N N . LEU A 1 142 ? -20.801 2.823 22.272 1.00 52.62 142 LEU A N 1
ATOM 1052 C CA . LEU A 1 142 ? -20.714 1.889 23.403 1.00 52.62 142 LEU A CA 1
ATOM 1053 C C . LEU A 1 142 ? -21.924 1.970 24.352 1.00 52.62 142 LEU A C 1
ATOM 1055 O O . LEU A 1 142 ? -22.183 1.024 25.085 1.00 52.62 142 LEU A O 1
ATOM 1059 N N . GLY A 1 143 ? -22.651 3.093 24.365 1.00 45.41 143 GLY A N 1
ATOM 1060 C CA . GLY A 1 143 ? -23.787 3.318 25.270 1.00 45.41 143 GLY A CA 1
ATOM 1061 C C . GLY A 1 143 ? -25.126 2.775 24.764 1.00 45.41 143 GLY A C 1
ATOM 1062 O O . GLY A 1 143 ? -26.090 2.740 25.520 1.00 45.41 143 GLY A O 1
ATOM 1063 N N . THR A 1 144 ? -25.213 2.357 23.499 1.00 46.53 144 THR A N 1
ATOM 1064 C CA . THR A 1 144 ? -26.466 1.869 22.898 1.00 46.53 144 THR A CA 1
ATOM 1065 C C . THR A 1 144 ? -26.776 0.400 23.185 1.00 46.53 144 THR A C 1
ATOM 1067 O O . THR A 1 144 ? -27.863 -0.051 22.835 1.00 46.53 144 THR A O 1
ATOM 1070 N N . ASP A 1 145 ? -25.879 -0.324 23.860 1.00 47.00 145 ASP A N 1
ATOM 1071 C CA . ASP A 1 145 ? -26.077 -1.742 24.188 1.00 47.00 145 ASP A CA 1
ATOM 1072 C C . ASP A 1 145 ? -26.659 -1.971 25.600 1.00 47.00 145 ASP A C 1
ATOM 1074 O O . ASP A 1 145 ? -27.136 -3.066 25.891 1.00 47.00 145 ASP A O 1
ATOM 1078 N N . GLU A 1 146 ? -26.698 -0.951 26.471 1.00 43.91 146 GLU A N 1
ATOM 1079 C CA . GLU A 1 146 ? -27.232 -1.086 27.843 1.00 43.91 146 GLU A CA 1
ATOM 1080 C C . GLU A 1 146 ? -28.729 -0.735 27.991 1.00 43.91 146 GLU A C 1
ATOM 1082 O O . GLU A 1 146 ? -29.340 -1.111 28.990 1.00 43.91 146 GLU A O 1
ATOM 1087 N N . GLU A 1 147 ? -29.379 -0.098 27.007 1.00 40.81 147 GLU A N 1
ATOM 1088 C CA . GLU A 1 147 ? -30.813 0.260 27.103 1.00 40.81 147 GLU A CA 1
ATOM 1089 C C . GLU A 1 147 ? -31.788 -0.768 26.487 1.00 40.81 147 GLU A C 1
ATOM 1091 O O . GLU A 1 147 ? -33.002 -0.565 26.526 1.00 40.81 147 GLU A O 1
ATOM 1096 N N . ALA A 1 148 ? -31.310 -1.909 25.974 1.00 42.72 148 ALA A N 1
ATOM 1097 C CA . ALA A 1 148 ? -32.171 -2.937 25.366 1.00 42.72 148 ALA A CA 1
ATOM 1098 C C . ALA A 1 148 ? -32.504 -4.144 26.272 1.00 42.72 148 ALA A C 1
ATOM 1100 O O . ALA A 1 148 ? -33.188 -5.067 25.829 1.00 42.72 148 ALA A O 1
ATOM 1101 N N . THR A 1 149 ? -32.090 -4.155 27.545 1.00 42.31 149 THR A N 1
ATOM 1102 C CA . THR A 1 149 ? -32.491 -5.196 28.515 1.00 42.31 149 THR A CA 1
ATOM 1103 C C . THR A 1 149 ? -33.057 -4.577 29.786 1.00 42.31 149 THR A C 1
ATOM 1105 O O . THR A 1 149 ? -32.451 -4.624 30.854 1.00 42.31 149 THR A O 1
ATOM 1108 N N . GLY A 1 150 ? -34.234 -3.968 29.676 1.00 43.91 150 GLY A N 1
ATOM 1109 C CA . GLY A 1 150 ? -34.875 -3.346 30.827 1.00 43.91 150 GLY A CA 1
ATOM 1110 C C . GLY A 1 150 ? -36.302 -2.889 30.580 1.00 43.91 150 GLY A C 1
ATOM 1111 O O . GLY A 1 150 ? -36.589 -1.728 30.834 1.00 43.91 150 GLY A O 1
ATOM 1112 N N . SER A 1 151 ? -37.180 -3.765 30.078 1.00 35.75 151 SER A N 1
ATOM 1113 C CA . SER A 1 151 ? -38.630 -3.804 30.376 1.00 35.75 151 SER A CA 1
ATOM 1114 C C . SER A 1 151 ? -39.341 -4.775 29.432 1.00 35.75 151 SER A C 1
ATOM 1116 O O . SER A 1 151 ? -39.325 -4.575 28.218 1.00 35.75 151 SER A O 1
ATOM 1118 N N . GLY A 1 152 ? -39.988 -5.795 30.000 1.00 33.78 152 GLY A N 1
ATOM 1119 C CA . GLY A 1 152 ? -40.816 -6.775 29.295 1.00 33.78 152 GLY A CA 1
ATOM 1120 C C . GLY A 1 152 ? -40.820 -8.116 29.997 1.00 33.78 152 GLY A C 1
ATOM 1121 O O . GLY A 1 152 ? -40.155 -9.029 29.468 1.00 33.78 152 GLY A O 1
#

Sequence (152 aa):
MGRLWDAQKETCFCVLAARGFSPEEAARRADLADMENLLLGSVRVRRKIARLRAQLDEMFPPQALARAGLARIALGDASGVLDGQQTGGDLFHAAEVKLAKAGGVEIKFFDRLRALSMLAEMGGASGGDALLEALSLSARTLGTDEEATGSG